Protein AF-A0A355V228-F1 (afdb_monomer_lite)

Secondary structure (DSSP, 8-state):
--HHHHHHHHHHHHHHHHTT--HHHHHHHHHHHHHHHHHHHHS-PPPHHHHHHHHHHHTT------TT--

Sequence (70 aa):
MSDEELKSQTGILKDRLAKGETLDEIMFDAFAALREASWRVLGMKHFHVQIVGGICLHQGRIAEMKTGEG

Structure (mmCIF, N/CA/C/O backbone):
data_AF-A0A355V228-F1
#
_entry.id   AF-A0A355V228-F1
#
loop_
_atom_site.group_PDB
_atom_site.id
_atom_site.type_symbol
_atom_site.label_atom_id
_atom_site.label_alt_id
_atom_site.label_comp_id
_atom_site.label_asym_id
_atom_site.label_entity_id
_atom_site.label_seq_id
_atom_site.pdbx_PDB_ins_code
_atom_site.Cartn_x
_atom_site.Cartn_y
_atom_site.Cartn_z
_atom_site.occupancy
_atom_site.B_iso_or_equiv
_atom_site.auth_seq_id
_atom_site.auth_comp_id
_atom_site.auth_asym_id
_atom_site.auth_atom_id
_atom_site.pdbx_PDB_model_num
ATOM 1 N N . MET A 1 1 ? 11.930 1.422 11.483 1.00 84.38 1 MET A N 1
ATOM 2 C CA . MET A 1 1 ? 10.842 0.435 11.455 1.00 84.38 1 MET A CA 1
ATOM 3 C C . MET A 1 1 ? 11.411 -0.950 11.164 1.00 84.38 1 MET A C 1
ATOM 5 O O . MET A 1 1 ? 12.031 -1.115 10.109 1.00 84.38 1 MET A O 1
ATOM 9 N N . SER A 1 2 ? 11.242 -1.902 12.084 1.00 96.69 2 SER A N 1
ATOM 10 C CA . SER A 1 2 ? 11.530 -3.332 11.901 1.00 96.69 2 SER A CA 1
ATOM 11 C C . SER A 1 2 ? 10.504 -3.997 10.974 1.00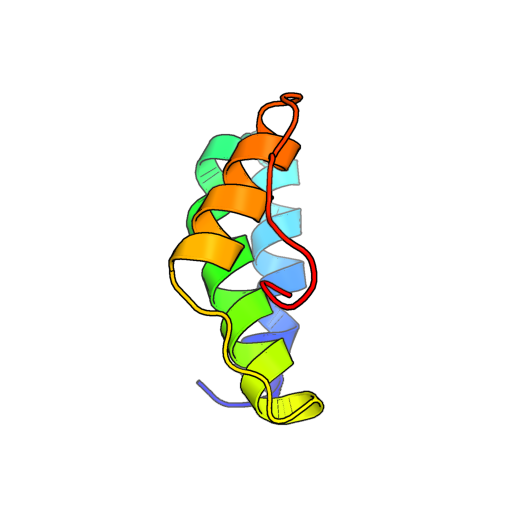 96.69 2 SER A C 1
ATOM 13 O O . SER A 1 2 ? 9.525 -3.372 10.564 1.00 96.69 2 SER A O 1
ATOM 15 N N . ASP A 1 3 ? 10.724 -5.260 10.615 1.00 96.38 3 ASP A N 1
ATOM 16 C CA . ASP A 1 3 ? 9.776 -6.012 9.784 1.00 96.38 3 ASP A CA 1
ATOM 17 C C . ASP A 1 3 ? 8.478 -6.335 10.538 1.00 96.38 3 ASP A C 1
ATOM 19 O O . ASP A 1 3 ? 7.397 -6.330 9.949 1.00 96.38 3 ASP A O 1
ATOM 23 N N . GLU A 1 4 ? 8.553 -6.565 11.849 1.00 97.31 4 GLU A N 1
ATOM 24 C CA . GLU A 1 4 ? 7.387 -6.740 12.719 1.00 97.31 4 GLU A CA 1
ATOM 25 C C . GLU A 1 4 ? 6.557 -5.456 12.799 1.00 97.31 4 GLU A C 1
ATOM 27 O O . GLU A 1 4 ? 5.333 -5.503 12.660 1.00 97.31 4 GLU A O 1
ATOM 32 N N . GLU A 1 5 ? 7.214 -4.305 12.964 1.00 97.56 5 GLU A N 1
ATOM 33 C CA . GLU A 1 5 ? 6.551 -2.998 12.986 1.00 97.56 5 GLU A CA 1
ATOM 34 C C . GLU A 1 5 ? 5.918 -2.646 11.628 1.00 97.56 5 GLU A C 1
ATOM 36 O O . GLU A 1 5 ? 4.866 -2.009 11.581 1.00 97.56 5 GLU A O 1
ATOM 41 N N . LEU A 1 6 ? 6.524 -3.082 10.516 1.00 97.94 6 LEU A N 1
ATOM 42 C CA . LEU A 1 6 ? 5.950 -2.913 9.179 1.00 97.94 6 LEU A CA 1
ATOM 43 C C . LEU A 1 6 ? 4.711 -3.793 8.986 1.00 97.94 6 LEU A C 1
ATOM 45 O O . LEU A 1 6 ? 3.690 -3.328 8.481 1.00 97.94 6 LEU A O 1
ATOM 49 N N . LYS A 1 7 ? 4.768 -5.058 9.417 1.00 97.19 7 LYS A N 1
ATOM 50 C CA . LYS A 1 7 ? 3.616 -5.971 9.355 1.00 97.19 7 LYS A CA 1
ATOM 51 C C . LYS A 1 7 ? 2.452 -5.470 10.211 1.00 97.19 7 LYS A C 1
ATOM 53 O O . LYS A 1 7 ? 1.300 -5.576 9.783 1.00 97.19 7 LYS A O 1
ATOM 58 N N . SER A 1 8 ? 2.732 -4.895 11.383 1.00 98.06 8 SER A N 1
ATOM 59 C CA . SER A 1 8 ? 1.691 -4.399 12.291 1.00 98.06 8 SER A CA 1
ATOM 60 C C . SER A 1 8 ? 0.900 -3.212 11.727 1.00 98.06 8 SER A C 1
ATOM 62 O O . SER A 1 8 ? -0.268 -3.057 12.091 1.00 98.06 8 SER A O 1
ATOM 64 N N . GLN A 1 9 ? 1.455 -2.451 10.768 1.00 98.31 9 GLN A N 1
ATOM 65 C CA . GLN A 1 9 ? 0.735 -1.362 10.088 1.00 98.31 9 GLN A CA 1
ATOM 66 C C . GLN A 1 9 ? -0.597 -1.827 9.497 1.00 98.31 9 GLN A C 1
ATOM 68 O O . GLN A 1 9 ? -1.589 -1.113 9.575 1.00 98.31 9 GLN A O 1
ATOM 73 N N . THR A 1 10 ? -0.670 -3.058 8.982 1.00 98.12 10 THR A N 1
ATOM 74 C CA . THR A 1 10 ? -1.930 -3.592 8.438 1.00 98.12 10 THR A CA 1
ATOM 75 C C . THR A 1 10 ? -3.034 -3.647 9.496 1.00 98.12 10 THR A C 1
ATOM 77 O O . THR A 1 10 ? -4.182 -3.329 9.196 1.00 98.12 10 THR A O 1
ATOM 80 N N . GLY A 1 11 ? -2.704 -4.050 10.727 1.00 98.50 11 GLY A N 1
ATOM 81 C CA . GLY A 1 11 ? -3.660 -4.069 11.837 1.00 98.50 11 GLY A CA 1
ATOM 82 C C . GLY A 1 11 ? -4.102 -2.657 12.213 1.00 98.50 11 GLY A C 1
ATOM 83 O O . GLY A 1 11 ? -5.294 -2.377 12.251 1.00 98.50 11 GLY A O 1
ATOM 84 N N . ILE A 1 12 ? -3.137 -1.746 12.365 1.00 98.31 12 ILE A N 1
ATOM 85 C CA . ILE A 1 12 ? -3.384 -0.339 12.710 1.00 98.31 12 ILE A CA 1
ATOM 86 C C . ILE A 1 12 ? -4.321 0.330 11.693 1.00 98.31 12 ILE A C 1
ATOM 88 O O . ILE A 1 12 ? -5.282 0.993 12.079 1.00 98.31 12 ILE A O 1
ATOM 92 N N . LEU A 1 13 ? -4.073 0.144 10.393 1.00 98.56 13 LEU A N 1
ATOM 93 C CA . LEU A 1 13 ? -4.894 0.741 9.338 1.00 98.56 13 LEU A CA 1
ATOM 94 C C . LEU A 1 13 ? -6.303 0.138 9.290 1.00 98.56 13 LEU A C 1
ATOM 96 O O . LEU A 1 13 ? -7.272 0.871 9.113 1.00 98.56 13 LEU A O 1
ATOM 100 N N . LYS A 1 14 ? -6.449 -1.176 9.510 1.00 98.50 14 LYS A N 1
ATOM 101 C CA . LYS A 1 14 ? -7.773 -1.813 9.624 1.00 98.50 14 LYS A CA 1
ATOM 102 C C . LYS A 1 14 ? -8.565 -1.275 10.814 1.00 98.50 14 LYS A C 1
ATOM 104 O O . LYS A 1 14 ? -9.754 -1.007 10.670 1.00 98.50 14 LYS A O 1
ATOM 109 N N . ASP A 1 15 ? -7.912 -1.074 11.954 1.00 98.62 15 ASP A N 1
ATOM 110 C CA . ASP A 1 15 ? -8.552 -0.507 13.142 1.00 98.62 15 ASP A CA 1
ATOM 111 C C . ASP A 1 15 ? -8.987 0.947 12.919 1.00 98.62 15 ASP A C 1
ATOM 113 O O . ASP A 1 15 ? -10.041 1.352 13.404 1.00 98.62 15 ASP A O 1
ATOM 117 N N . ARG A 1 16 ? -8.206 1.738 12.169 1.00 98.44 16 ARG A N 1
ATOM 118 C CA . ARG A 1 16 ? -8.576 3.107 11.762 1.00 98.44 16 ARG A CA 1
ATOM 119 C C . ARG A 1 16 ? -9.823 3.122 10.880 1.00 98.44 16 ARG A C 1
ATOM 121 O O . ARG A 1 16 ? -10.763 3.857 11.173 1.00 98.44 16 ARG A O 1
ATOM 128 N N . LEU A 1 17 ? -9.887 2.237 9.884 1.00 98.38 17 LEU A N 1
ATOM 129 C CA . LEU A 1 17 ? -11.090 2.069 9.060 1.00 98.38 17 LEU A CA 1
ATOM 130 C C . LEU A 1 17 ? -12.304 1.644 9.896 1.00 98.38 17 LEU A C 1
ATOM 132 O O . LEU A 1 17 ? -13.394 2.183 9.730 1.00 98.38 17 LEU A O 1
ATOM 136 N N . ALA A 1 18 ? -12.122 0.720 10.844 1.00 98.44 18 ALA A N 1
ATOM 137 C CA . ALA A 1 18 ? -13.193 0.296 11.745 1.00 98.44 18 ALA A CA 1
ATOM 138 C C . ALA A 1 18 ? -13.702 1.434 12.652 1.00 98.44 18 ALA A C 1
ATOM 140 O O . ALA A 1 18 ? -14.850 1.404 13.092 1.00 98.44 18 ALA A O 1
ATOM 141 N N . LYS A 1 19 ? -12.869 2.449 12.913 1.00 98.38 19 LYS A N 1
ATOM 142 C CA . LYS A 1 19 ? -13.225 3.665 13.662 1.00 98.38 19 LYS A CA 1
ATOM 143 C C . LYS A 1 19 ? -13.881 4.749 12.800 1.00 98.38 19 LYS A C 1
ATOM 145 O O . LYS A 1 19 ? -14.243 5.791 13.339 1.00 98.38 19 LYS A O 1
ATOM 150 N N . GLY A 1 20 ? -14.077 4.498 11.506 1.00 98.50 20 GLY A N 1
ATOM 151 C CA . GLY A 1 20 ? -14.804 5.383 10.598 1.00 98.50 20 GLY A CA 1
ATOM 152 C C . GLY A 1 20 ? -13.926 6.251 9.702 1.00 98.50 20 GLY A C 1
ATOM 153 O O . GLY A 1 20 ? -14.477 7.057 8.958 1.00 98.50 20 GLY A O 1
ATOM 154 N N . GLU A 1 21 ? -12.601 6.088 9.736 1.00 98.56 21 GLU A N 1
ATOM 155 C CA . GLU A 1 21 ? -11.747 6.701 8.717 1.00 98.56 21 GLU A CA 1
ATOM 156 C C . GLU A 1 21 ? -12.027 6.088 7.339 1.00 98.56 21 GLU A C 1
ATOM 158 O O . GLU A 1 21 ? -12.373 4.912 7.192 1.00 98.56 21 GLU A O 1
ATOM 163 N N . THR A 1 22 ? -11.862 6.903 6.311 1.00 98.50 22 THR A N 1
ATOM 164 C CA . THR A 1 22 ? -12.034 6.536 4.911 1.00 98.50 22 THR A CA 1
ATOM 165 C C . THR A 1 22 ? -10.746 5.961 4.324 1.00 98.50 22 THR A C 1
ATOM 167 O O . THR A 1 22 ? -9.644 6.146 4.845 1.00 98.50 22 THR A O 1
ATOM 170 N N . LEU A 1 23 ? -10.870 5.280 3.181 1.00 98.00 23 LEU A N 1
ATOM 171 C CA . LEU A 1 23 ? -9.702 4.787 2.448 1.00 98.00 23 LEU A CA 1
ATOM 172 C C . LEU A 1 23 ? -8.776 5.925 1.988 1.00 98.00 23 LEU A C 1
ATOM 174 O O . LEU A 1 23 ? -7.565 5.728 1.944 1.00 98.00 23 LEU A O 1
ATOM 178 N N . ASP A 1 24 ? -9.325 7.106 1.688 1.00 97.94 24 ASP A N 1
ATOM 179 C CA . ASP A 1 24 ? -8.542 8.285 1.302 1.00 97.94 24 ASP A CA 1
ATOM 180 C C . ASP A 1 24 ? -7.693 8.814 2.466 1.00 97.94 24 ASP A C 1
ATOM 182 O O . ASP A 1 24 ? -6.531 9.172 2.273 1.00 97.94 24 ASP A O 1
ATOM 186 N N . GLU A 1 25 ? -8.235 8.805 3.686 1.00 98.25 25 GLU A N 1
ATOM 187 C CA . GLU A 1 25 ? -7.535 9.263 4.895 1.00 98.25 25 GLU A CA 1
ATOM 188 C C . GLU A 1 25 ? -6.370 8.347 5.294 1.00 98.25 25 GLU A C 1
ATOM 190 O O . GLU A 1 25 ? -5.365 8.820 5.829 1.00 98.25 25 GLU A O 1
ATOM 195 N N . ILE A 1 26 ? -6.458 7.047 4.991 1.00 98.31 26 ILE A N 1
ATOM 196 C CA . ILE A 1 26 ? -5.374 6.088 5.261 1.00 98.31 26 ILE A CA 1
ATOM 197 C C . ILE A 1 26 ? -4.442 5.851 4.065 1.00 98.31 26 ILE A C 1
ATOM 199 O O . ILE A 1 26 ? -3.448 5.129 4.192 1.00 98.31 26 ILE A O 1
ATOM 203 N N . MET A 1 27 ? -4.755 6.419 2.895 1.00 98.19 27 MET A N 1
ATOM 204 C CA . MET A 1 27 ? -4.094 6.093 1.630 1.00 98.19 27 MET A CA 1
ATOM 205 C C . MET A 1 27 ? -2.577 6.284 1.712 1.00 98.19 27 MET A C 1
ATOM 207 O O . MET A 1 27 ? -1.818 5.410 1.299 1.00 98.19 27 MET A O 1
ATOM 211 N N . PHE A 1 28 ? -2.107 7.400 2.269 1.00 97.38 28 PHE A N 1
ATOM 212 C CA . PHE A 1 28 ? -0.674 7.699 2.307 1.00 97.38 28 PHE A CA 1
ATOM 213 C C . PHE A 1 28 ? 0.118 6.698 3.152 1.00 97.38 28 PHE A C 1
ATOM 215 O O . PHE A 1 28 ? 1.173 6.231 2.718 1.00 97.38 28 PHE A O 1
ATOM 222 N N . ASP A 1 29 ? -0.417 6.310 4.307 1.00 98.00 29 ASP A N 1
ATOM 223 C CA . ASP A 1 29 ? 0.220 5.335 5.190 1.00 98.00 29 ASP A CA 1
ATOM 224 C C . ASP A 1 29 ? 0.213 3.935 4.564 1.00 98.00 29 ASP A C 1
ATOM 226 O O . ASP A 1 29 ? 1.224 3.228 4.594 1.00 98.00 29 ASP A O 1
ATOM 230 N N . ALA A 1 30 ? -0.894 3.559 3.914 1.00 98.38 30 ALA A N 1
ATOM 231 C CA . ALA A 1 30 ? -1.004 2.300 3.185 1.00 98.38 30 ALA A CA 1
ATOM 232 C C . ALA A 1 30 ? 0.018 2.213 2.035 1.00 98.38 30 ALA A C 1
ATOM 234 O O . ALA A 1 30 ? 0.724 1.210 1.900 1.00 98.38 30 ALA A O 1
ATOM 235 N N . PHE A 1 31 ? 0.152 3.277 1.235 1.00 98.31 31 PHE A N 1
ATOM 236 C CA . PHE A 1 31 ? 1.119 3.344 0.136 1.00 98.31 31 PHE A CA 1
ATOM 237 C C . PHE A 1 31 ? 2.573 3.397 0.621 1.00 98.31 31 PHE A C 1
ATOM 239 O O . PHE A 1 31 ? 3.460 2.824 -0.017 1.00 98.31 31 PHE A O 1
ATOM 246 N N . ALA A 1 32 ? 2.847 4.031 1.761 1.00 98.00 32 ALA A N 1
ATOM 247 C CA . ALA A 1 32 ? 4.176 4.007 2.363 1.00 98.00 32 ALA A CA 1
ATOM 248 C C . ALA A 1 32 ? 4.548 2.594 2.841 1.00 98.00 32 ALA A C 1
ATOM 250 O O . ALA A 1 32 ? 5.631 2.097 2.513 1.00 98.00 32 ALA A O 1
ATOM 251 N N . ALA A 1 33 ? 3.634 1.922 3.549 1.00 98.12 33 ALA A N 1
ATOM 252 C CA . ALA A 1 33 ? 3.839 0.563 4.039 1.00 98.12 33 ALA A CA 1
ATOM 253 C C . ALA A 1 33 ? 4.035 -0.437 2.886 1.00 98.12 33 ALA A C 1
ATOM 255 O O . ALA A 1 33 ? 4.987 -1.220 2.912 1.00 98.12 33 ALA A O 1
ATOM 256 N N . LEU A 1 34 ? 3.204 -0.379 1.835 1.00 97.19 34 LEU A N 1
ATOM 257 C CA . LEU A 1 34 ? 3.343 -1.283 0.685 1.00 97.19 34 LEU A CA 1
ATOM 258 C C . LEU A 1 34 ? 4.663 -1.057 -0.061 1.00 97.19 34 LEU A C 1
ATOM 260 O O . LEU A 1 34 ? 5.312 -2.018 -0.474 1.00 97.19 34 LEU A O 1
ATOM 264 N N . ARG A 1 35 ? 5.094 0.203 -0.214 1.00 97.94 35 ARG A N 1
ATOM 265 C CA . ARG A 1 35 ? 6.340 0.537 -0.913 1.00 97.94 35 ARG A CA 1
ATOM 266 C C . ARG A 1 35 ? 7.552 -0.014 -0.175 1.00 97.94 35 ARG A C 1
ATOM 268 O O . ARG A 1 35 ? 8.462 -0.541 -0.815 1.00 97.94 35 ARG A O 1
ATOM 275 N N . GLU A 1 36 ? 7.559 0.105 1.149 1.00 98.25 36 GLU A N 1
ATOM 276 C CA . GLU A 1 36 ? 8.629 -0.432 1.984 1.00 98.25 36 GLU A CA 1
ATOM 277 C C . GLU A 1 36 ? 8.630 -1.967 1.969 1.00 98.25 36 GLU A C 1
ATOM 279 O O . GLU A 1 36 ? 9.686 -2.579 1.817 1.00 98.25 36 GLU A O 1
ATOM 284 N N . ALA A 1 37 ? 7.453 -2.599 2.023 1.00 98.25 37 ALA A N 1
ATOM 285 C CA . ALA A 1 37 ? 7.328 -4.051 1.911 1.00 98.25 37 ALA A CA 1
ATOM 286 C C . ALA A 1 37 ? 7.837 -4.569 0.556 1.00 98.25 37 ALA A C 1
ATOM 288 O O . ALA A 1 37 ? 8.625 -5.511 0.514 1.00 98.25 37 ALA A O 1
ATOM 289 N N . SER A 1 38 ? 7.458 -3.919 -0.548 1.00 98.12 38 SER A N 1
ATOM 290 C CA . SER A 1 38 ? 7.934 -4.255 -1.896 1.00 98.12 38 SER A CA 1
ATOM 291 C C . SER A 1 38 ? 9.456 -4.149 -2.009 1.00 98.12 38 SER A C 1
ATOM 293 O O . SER A 1 38 ? 10.102 -5.028 -2.580 1.00 98.12 38 SER A O 1
ATOM 295 N N . TRP A 1 39 ? 10.054 -3.107 -1.424 1.00 98.12 39 TRP A N 1
ATOM 296 C CA . TRP A 1 39 ? 11.507 -2.958 -1.414 1.00 98.12 39 TRP A CA 1
ATOM 297 C C . TRP A 1 39 ? 12.196 -4.093 -0.652 1.00 98.12 39 TRP A C 1
ATOM 299 O O . TRP A 1 39 ? 13.141 -4.682 -1.168 1.00 98.12 39 TRP A O 1
ATOM 309 N N . ARG A 1 40 ? 11.713 -4.431 0.548 1.00 97.81 40 ARG A N 1
ATOM 310 C CA . ARG A 1 40 ? 12.351 -5.447 1.402 1.00 97.81 40 ARG A CA 1
ATOM 311 C C . ARG A 1 40 ? 12.157 -6.872 0.899 1.00 97.81 40 ARG A C 1
ATOM 313 O O . ARG A 1 40 ? 13.071 -7.680 1.009 1.00 97.81 40 ARG A O 1
ATOM 320 N N . VAL A 1 41 ? 10.977 -7.182 0.366 1.00 97.50 41 VAL A N 1
ATOM 321 C CA . VAL A 1 41 ? 10.608 -8.550 -0.029 1.00 97.50 41 VAL A CA 1
ATOM 322 C C . VAL A 1 41 ? 11.018 -8.851 -1.467 1.00 97.50 41 VAL A C 1
ATOM 324 O O . VAL A 1 41 ? 11.514 -9.938 -1.744 1.00 97.50 41 VAL A O 1
ATOM 327 N N . LEU A 1 42 ? 10.811 -7.901 -2.383 1.00 97.38 42 LEU A N 1
ATOM 328 C CA . LEU A 1 42 ? 11.015 -8.107 -3.821 1.00 97.38 42 LEU A CA 1
ATOM 329 C C . LEU A 1 42 ? 12.266 -7.400 -4.356 1.00 97.38 42 LEU A C 1
ATOM 331 O O . LEU A 1 42 ? 12.625 -7.597 -5.512 1.00 97.38 42 LEU A O 1
ATOM 335 N N . GLY A 1 43 ? 12.914 -6.540 -3.562 1.00 97.62 43 GLY A N 1
ATOM 336 C CA . GLY A 1 43 ? 14.003 -5.687 -4.049 1.00 97.62 43 GLY A CA 1
ATOM 337 C C . GLY A 1 43 ? 13.529 -4.571 -4.987 1.00 97.62 43 GLY A C 1
ATOM 338 O O . GLY A 1 43 ? 14.344 -3.929 -5.644 1.00 97.62 43 GLY A O 1
ATOM 339 N N . MET A 1 44 ? 12.217 -4.320 -5.065 1.00 97.38 44 MET A N 1
ATOM 340 C CA . MET A 1 44 ? 11.615 -3.361 -5.996 1.00 97.38 44 MET A CA 1
ATOM 341 C C . MET A 1 44 ? 11.033 -2.179 -5.228 1.00 97.38 44 MET A C 1
ATOM 343 O O . MET A 1 44 ? 9.959 -2.266 -4.626 1.00 97.38 44 MET A O 1
ATOM 347 N N . LYS A 1 45 ? 11.737 -1.045 -5.237 1.00 97.62 45 LYS A N 1
ATOM 348 C CA . LYS A 1 45 ? 11.237 0.191 -4.630 1.00 97.62 45 LYS A CA 1
ATOM 349 C C . LYS A 1 45 ? 10.438 0.961 -5.663 1.00 97.62 45 LYS A C 1
ATOM 351 O O . LYS A 1 45 ? 11.002 1.418 -6.649 1.00 97.62 45 LYS A O 1
ATOM 356 N N . HIS A 1 46 ? 9.149 1.148 -5.395 1.00 97.88 46 HIS A N 1
ATOM 357 C CA . HIS A 1 46 ? 8.273 1.837 -6.334 1.00 97.88 46 HIS A CA 1
ATOM 358 C C . HIS A 1 46 ? 8.789 3.255 -6.642 1.00 97.88 46 HIS A C 1
ATOM 360 O O . HIS A 1 46 ? 9.154 4.016 -5.728 1.00 97.88 46 HIS A O 1
ATOM 366 N N . PHE A 1 47 ? 8.803 3.599 -7.926 1.00 97.81 47 PHE A N 1
ATOM 367 C CA . PHE A 1 47 ? 9.062 4.938 -8.445 1.00 97.81 47 PHE A CA 1
ATOM 368 C C . PHE A 1 47 ? 7.850 5.850 -8.235 1.00 97.81 47 PHE A C 1
ATOM 370 O O . PHE A 1 47 ? 6.732 5.389 -8.007 1.00 97.81 47 PHE A O 1
ATOM 377 N N . HIS A 1 48 ? 8.050 7.166 -8.342 1.00 97.25 48 HIS A N 1
ATOM 378 C CA . HIS A 1 48 ? 6.964 8.133 -8.143 1.00 97.25 48 HIS A CA 1
ATOM 379 C C . HIS A 1 48 ? 5.807 7.929 -9.128 1.00 97.25 48 HIS A C 1
ATOM 381 O O . HIS A 1 48 ? 4.653 7.990 -8.720 1.00 97.25 48 HIS A O 1
ATOM 387 N N . VAL A 1 49 ? 6.105 7.609 -10.392 1.00 97.38 49 VAL A N 1
ATOM 388 C CA . VAL A 1 49 ? 5.078 7.343 -11.414 1.00 97.38 49 VAL A CA 1
ATOM 389 C C . VAL A 1 49 ? 4.195 6.144 -11.061 1.00 97.38 49 VAL A C 1
ATOM 391 O O . VAL A 1 49 ? 2.988 6.203 -11.258 1.00 97.38 49 VAL A O 1
ATOM 394 N N . GLN A 1 50 ? 4.757 5.105 -10.439 1.00 98.19 50 GLN A N 1
ATOM 395 C CA . GLN A 1 50 ? 4.000 3.928 -10.002 1.00 98.19 50 GLN A CA 1
ATOM 396 C C . GLN A 1 50 ? 3.084 4.244 -8.816 1.00 98.19 50 GLN A C 1
ATOM 398 O O . GLN A 1 50 ? 1.961 3.752 -8.753 1.00 98.19 50 GLN A O 1
ATOM 403 N N . ILE A 1 51 ? 3.531 5.106 -7.894 1.00 98.12 51 ILE A N 1
ATOM 404 C CA . ILE A 1 51 ? 2.684 5.590 -6.794 1.00 98.12 51 ILE A CA 1
ATOM 405 C C . ILE A 1 51 ? 1.515 6.413 -7.345 1.00 98.12 51 ILE A C 1
ATOM 407 O O . ILE A 1 51 ? 0.374 6.182 -6.958 1.00 98.12 51 ILE A O 1
ATOM 411 N N . VAL A 1 52 ? 1.775 7.323 -8.289 1.00 97.62 52 VAL A N 1
ATOM 412 C CA . VAL A 1 52 ? 0.723 8.111 -8.951 1.00 97.62 52 VAL A CA 1
ATOM 413 C C . VAL A 1 52 ? -0.257 7.209 -9.707 1.00 97.62 52 VAL A C 1
ATOM 415 O O . VAL A 1 52 ? -1.466 7.401 -9.589 1.00 97.62 52 VAL A O 1
ATOM 418 N N . GLY A 1 53 ? 0.239 6.196 -10.425 1.00 98.12 53 GLY A N 1
ATOM 419 C CA . GLY A 1 53 ? -0.594 5.198 -11.098 1.00 98.12 53 GLY A CA 1
ATOM 420 C C . GLY A 1 53 ? -1.510 4.454 -10.125 1.00 98.12 53 GLY A C 1
ATOM 421 O O . GLY A 1 53 ? -2.716 4.384 -10.349 1.00 98.12 53 GLY A O 1
ATOM 422 N N . GLY A 1 54 ? -0.973 3.989 -8.994 1.00 97.94 54 GLY A N 1
ATOM 423 C CA . GLY A 1 54 ? -1.772 3.340 -7.953 1.00 97.94 54 GLY A CA 1
ATOM 424 C C . GLY A 1 54 ? -2.836 4.258 -7.338 1.00 97.94 54 GLY A C 1
ATOM 425 O O . GLY A 1 54 ? -3.967 3.821 -7.135 1.00 97.94 54 GLY A O 1
ATOM 426 N N . ILE A 1 55 ? -2.521 5.536 -7.101 1.00 98.06 55 ILE A N 1
ATOM 427 C CA . ILE A 1 55 ? -3.498 6.529 -6.617 1.00 98.06 55 ILE A CA 1
ATOM 428 C C . ILE A 1 55 ? -4.603 6.764 -7.659 1.00 98.06 55 ILE A C 1
ATOM 430 O O . ILE A 1 55 ? -5.777 6.854 -7.308 1.00 98.06 55 ILE A O 1
ATOM 434 N N . CYS A 1 56 ? -4.255 6.833 -8.946 1.00 98.25 56 CYS A N 1
ATOM 435 C CA . CYS A 1 56 ? -5.229 6.982 -10.030 1.00 98.25 56 CYS A CA 1
ATOM 436 C C . CYS A 1 56 ? -6.227 5.807 -10.057 1.00 98.25 56 CYS A C 1
ATOM 438 O O . CYS A 1 56 ? -7.438 6.024 -10.145 1.00 98.25 56 CYS A O 1
ATOM 440 N N . LEU A 1 57 ? -5.733 4.575 -9.894 1.00 98.06 57 LEU A N 1
ATOM 441 C CA . LEU A 1 57 ? -6.572 3.376 -9.792 1.00 98.06 57 LEU A CA 1
ATOM 442 C C . LEU A 1 57 ? -7.458 3.391 -8.540 1.00 98.06 57 LEU A C 1
ATOM 444 O O . LEU A 1 57 ? -8.644 3.082 -8.630 1.00 98.06 57 LEU A O 1
ATOM 448 N N . HIS A 1 58 ? -6.909 3.793 -7.389 1.00 97.69 58 HIS A N 1
ATOM 449 C CA . HIS A 1 58 ? -7.665 3.964 -6.141 1.00 97.69 58 HIS A CA 1
ATOM 450 C C . HIS A 1 58 ? -8.836 4.947 -6.305 1.00 97.69 58 HIS A C 1
ATOM 452 O O . HIS A 1 58 ? -9.935 4.697 -5.821 1.00 97.69 58 HIS A O 1
ATOM 458 N N . GLN A 1 59 ? -8.646 6.011 -7.087 1.00 97.38 59 GLN A N 1
ATOM 459 C CA . GLN A 1 59 ? -9.694 6.983 -7.423 1.00 97.38 59 GLN A CA 1
ATOM 460 C C . GLN A 1 59 ? -10.726 6.475 -8.452 1.00 97.38 59 GLN A C 1
ATOM 462 O O . GLN A 1 59 ? -11.564 7.255 -8.910 1.00 97.38 59 GLN A O 1
ATOM 467 N N . GLY A 1 60 ? -10.666 5.202 -8.858 1.00 97.44 60 GLY A N 1
ATOM 468 C CA . GLY A 1 60 ? -11.578 4.610 -9.840 1.00 97.44 60 GLY A CA 1
ATOM 469 C C . GLY A 1 60 ? -11.356 5.110 -11.270 1.00 97.44 60 GLY A C 1
ATOM 470 O O . GLY A 1 60 ? -12.284 5.101 -12.079 1.00 97.44 60 GLY A O 1
ATOM 471 N N . ARG A 1 61 ? -10.146 5.586 -11.586 1.00 98.25 61 ARG A N 1
ATOM 472 C CA . ARG A 1 61 ? -9.773 6.111 -12.907 1.00 98.25 61 ARG A CA 1
ATOM 473 C C . ARG A 1 61 ? -8.854 5.139 -13.647 1.00 98.25 61 ARG A C 1
ATOM 475 O O . ARG A 1 61 ? -8.333 4.185 -13.077 1.00 98.25 61 ARG A O 1
ATOM 482 N N . ILE A 1 62 ? -8.643 5.399 -14.937 1.00 97.75 62 ILE A N 1
ATOM 483 C CA . ILE A 1 62 ? -7.695 4.647 -15.766 1.00 97.75 62 ILE A CA 1
ATOM 484 C C . ILE A 1 62 ? -6.304 5.267 -15.609 1.00 97.75 62 ILE A C 1
ATOM 486 O O . ILE A 1 62 ? -6.101 6.436 -15.938 1.00 97.75 62 ILE A O 1
ATOM 490 N N . ALA A 1 63 ? -5.346 4.478 -15.125 1.00 97.50 63 ALA A N 1
ATOM 491 C CA . ALA A 1 63 ? -3.935 4.845 -15.107 1.00 97.50 63 ALA A CA 1
ATOM 492 C C . ALA A 1 63 ? -3.271 4.400 -16.418 1.00 97.50 63 ALA A C 1
ATOM 494 O O . ALA A 1 63 ? -2.984 3.218 -16.601 1.00 97.50 63 ALA A O 1
ATOM 495 N N . GLU A 1 64 ? -3.044 5.333 -17.341 1.00 96.81 64 GLU A N 1
ATOM 496 C CA . GLU A 1 64 ? -2.248 5.059 -18.539 1.00 96.81 64 GLU A CA 1
ATOM 497 C C . GLU A 1 64 ? -0.757 5.084 -18.180 1.00 96.81 64 GLU A C 1
ATOM 499 O O . GLU A 1 64 ? -0.219 6.119 -17.786 1.00 96.81 64 GLU 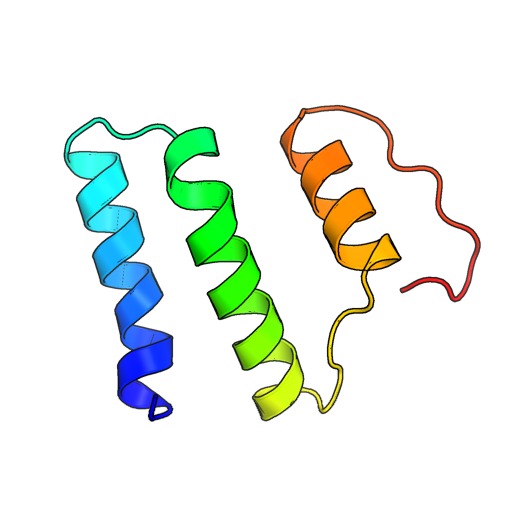A O 1
ATOM 504 N N . MET A 1 65 ? -0.105 3.929 -18.307 1.00 96.44 65 MET A N 1
ATOM 505 C CA . MET A 1 65 ? 1.332 3.741 -18.106 1.00 96.44 65 MET A CA 1
ATOM 506 C C . MET A 1 65 ? 1.876 2.892 -19.258 1.00 96.44 65 MET A C 1
ATOM 508 O O . MET A 1 65 ? 1.219 1.948 -19.705 1.00 96.44 65 MET A O 1
ATOM 512 N N . LYS A 1 66 ? 3.059 3.225 -19.776 1.00 95.25 66 LYS A N 1
ATOM 513 C CA . LYS A 1 66 ? 3.683 2.471 -20.874 1.00 95.25 66 LYS A CA 1
ATOM 514 C C . LYS A 1 66 ? 4.238 1.137 -20.377 1.00 95.25 66 LYS A C 1
ATOM 516 O O . LYS A 1 66 ? 4.618 0.990 -19.217 1.00 95.25 66 LYS A O 1
ATOM 521 N N . THR A 1 67 ? 4.348 0.162 -21.280 1.00 94.19 67 THR A N 1
ATOM 522 C CA . THR A 1 67 ? 5.005 -1.118 -20.983 1.00 94.19 67 THR A CA 1
ATOM 523 C C . THR A 1 67 ? 6.407 -0.884 -20.417 1.00 94.19 67 THR A C 1
ATOM 525 O O . THR A 1 67 ? 7.209 -0.176 -21.026 1.00 94.19 67 THR A O 1
ATOM 528 N N . GLY A 1 68 ? 6.699 -1.499 -19.269 1.00 92.50 68 GLY A N 1
ATOM 529 C CA . GLY A 1 68 ? 7.966 -1.334 -18.552 1.00 92.50 68 GLY A CA 1
ATOM 530 C C . GLY A 1 68 ? 7.964 -0.242 -17.476 1.00 92.50 68 GLY A C 1
ATOM 531 O O . GLY A 1 68 ? 8.971 -0.088 -16.792 1.00 92.50 68 GLY A O 1
ATOM 532 N N . GLU A 1 69 ? 6.862 0.493 -17.285 1.00 90.06 69 GLU A N 1
ATOM 533 C CA . GLU A 1 69 ? 6.720 1.466 -16.185 1.00 90.06 69 GLU A CA 1
ATOM 534 C C . GLU A 1 69 ? 6.272 0.832 -14.854 1.00 90.06 69 GLU A C 1
ATOM 536 O O . GLU A 1 69 ? 6.156 1.526 -13.839 1.00 90.06 69 GLU A O 1
ATOM 541 N N . GLY A 1 70 ? 6.078 -0.488 -14.831 1.00 80.62 70 GLY A N 1
ATOM 542 C CA . GLY A 1 70 ? 5.889 -1.292 -13.628 1.00 80.62 70 GLY A CA 1
ATOM 543 C C . GLY A 1 70 ? 5.883 -2.775 -13.912 1.00 80.62 70 GLY A C 1
ATOM 544 O O . GLY A 1 70 ? 5.181 -3.178 -14.863 1.00 80.62 70 GLY A O 1
#

Radius of gyration: 13.42 Å; chains: 1; bounding box: 29×18×35 Å

Foldseek 3Di:
DDPVVLVCLVVVLVVVVVVPDDCVNCVVVVLVSVQVVCCVPVVDRQDPLVSVQVVCVVVVHHRDDDPPND

pLDDT: mean 97.17, std 2.86, range [80.62, 98.62]

=== Feature glossary ===
A reading guide for the features in this record.

Start from the sequence.

  · Sequence gives the chain of amino acids in standard one-letter code (A=alanine, C=cysteine, …, Y=tyrosine), read N→C. It is the only feature that is directly encoded by the gene; all structural features are derived from the folded form of this sequence.

Fold it, and you get atomic coordinates and the backbone conformation that goes with them.

  · The mmCIF table is the protein's shape written out atom by atom. For each backbone N, Cα, C, and carbonyl O, it records an (x, y, z) coordinate triple in Å plus the residue type, chain letter, and residue number.

  · Backbone dihedral angles. Every residue except chain termini has a φ (preceding-C → N → Cα → C) and a ψ (N → Cα → C → next-N). They are reported in degrees following the IUPAC sign convention. Secondary structure is essentially a statement about which (φ, ψ) basin each residue occupies.

  · DSSP 8-state secondary structure assigns each residue one of H (α-helix), G (3₁₀-helix), I (π-helix), E (extended β-strand), B (isolated β-bridge), T (hydrogen-bonded turn), S (bend), or '-' (coil). The assignment is computed from backbone hydrogen-bond geometry via the Kabsch–Sander algorithm.

  · P-SEA three-state annotation labels each residue as helix, strand, or coil based purely on the geometry of the Cα trace. It serves as a fallback when the full backbone (and thus DSSP) is unavailable.

Summarize the fold with a handful of shape descriptors and a per-residue structural alphabet.

  · Radius of gyration (Rg) is the root-mean-square distance of Cα atoms from their centroid — a single number for overall size and compactness. A globular domain of N residues has Rg ≈ 2.2·N^0.38 Å; an extended or disordered chain has a much larger Rg. The Cα contact count is the number of residue pairs whose Cα atoms are within 8 Å and are more than four positions apart in sequence — a standard proxy for tertiary packing density. The bounding box is the smallest axis-aligned box enclosing all Cα atoms.

  · Foldseek's 3Di representation compresses backbone geometry into a per-residue letter drawn from a learned twenty-s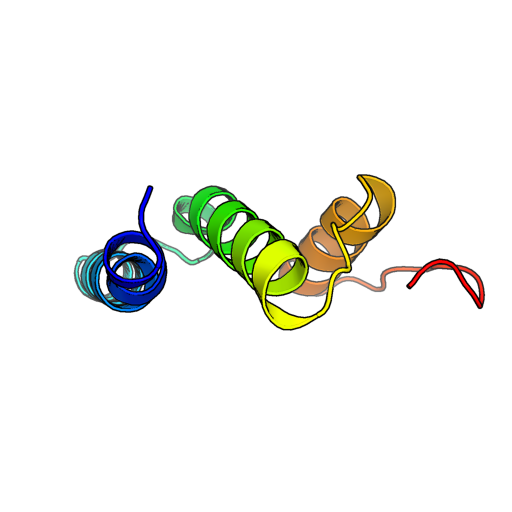tate alphabet. It captures the tertiary interaction pattern around each re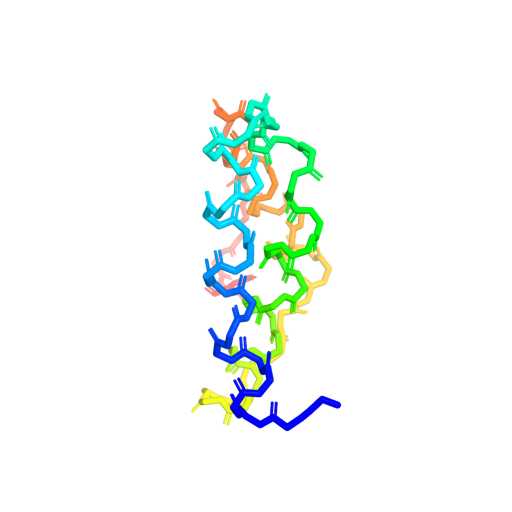sidue — which residues are packed against it in space, regardless of where they are in sequence.

  · Accessible surface area quantifies burial. A residue with SASA near zero is packed into the hydrophobic core; one with SASA >100 Å² sits on the surface. Computed here via the Shrake–Rupley numerical algorithm with a 1.4 Å probe.

Ask how reliable the model is.

  · For AlphaFold models, the B-factor field carries pLDDT — the model's own estimate of local accuracy on a 0–100 scale. Regions with pLDDT<50 should be treated as essentially unmodeled; they often correspond to intrinsically disordered segments.

  · For experimental (PDB) structures, the B-factor (temperature factor) quantifies the positional spread of each atom in the crystal — a combination of thermal vibration and static disorder — in units of Å². High B-factors mark flexible loops or poorly resolved regions; low B-factors mark the rigid, well-ordered core.

  · PAE(i, j) answers: if I align the predicted and true structures on residue i, how far off (in Å) do I expect residue j to be? A block-diagonal PAE matrix with low values on the blocks and high values off-diagonal is the signature of a multi-domain protein with confidently predicted domains but uncertain inter-domain orientation.

Place it in context: what it resembles, what it is annotated as, and how it looks.

  · Structural nearest neighbors (via Foldseek easy-search vs the PDB). Reported per hit: target PDB id, E-value, and alignment TM-score. A TM-score above ~0.5 is the conventional threshold for 'same fold'.

  · Functional an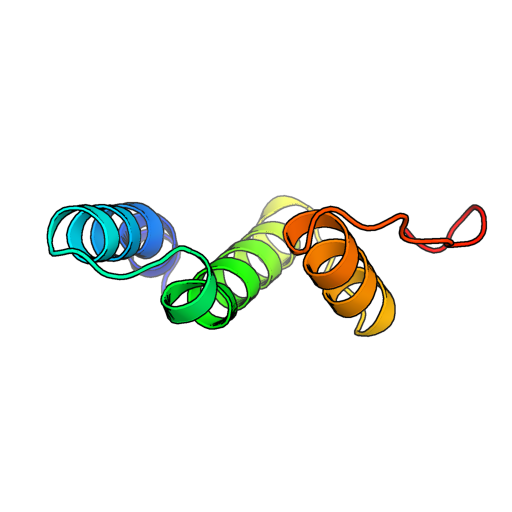notations link the protein to curated databases. InterPro entries identify conserved domains and families by matching the sequence against member-database signatures (Pfam, PROSITE, CDD, …). Gene Ontology (GO) terms describe molecular function, biological process, and cellular component in a controlled vocabulary. CATH places the structure in a hierarchical fold classification (Class/Architecture/Topology/Homologous-superfamily). The organism is the source species.

  · Plot images: a contact map (which residues are close in 3D, as an N×N binary image), a Ramachandran scatter (backbone torsion angles, revealing secondary-s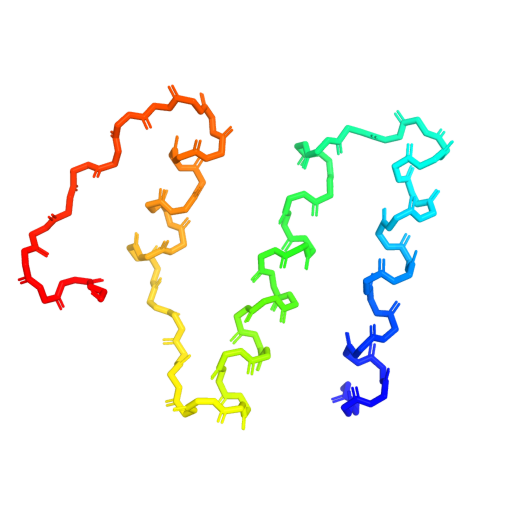tructure composition at a glance), and — for AlphaFold structures — a PAE heatmap (pairwise prediction confidence).

  · Structure images are PyMOL renders from six orthogonal camera directions. Cartoon representation draws helices as coils and strands as arrows; sticks shows the backbone as bonds; surface shows the solvent-excluded envelope. Rainbow coloring maps sequence position to hue (blue→red, N→C); chain coloring assigns a distinct color per polypeptide.